Protein AF-A0A6G1BTQ4-F1 (afdb_monomer_lite)

Secondary structure (DSSP, 8-state):
--------------------------HHHHHHHHHHHHHTS-HHHHHHHTTS-HHHHHHHHHHHHHHHHHHHHHHHHHHHHHHH-TTS-HHHHHHHHHHT-

Foldseek 3Di:
DDDDDDPDPPPPDDPDPPPPCPVDCDPVNLVVVLVVLLVPADPVQSVVSVPDDSVSSVVRSVVVVVVVVVVVVVVVVVLVCVLVDPPQDPVNSVVVVVVVD

Structure (mmCIF, N/CA/C/O backbone):
data_AF-A0A6G1BTQ4-F1
#
_entry.id   AF-A0A6G1BTQ4-F1
#
loop_
_atom_site.group_PDB
_atom_site.id
_atom_site.type_symbol
_atom_site.label_atom_id
_atom_site.label_alt_id
_atom_site.label_comp_id
_atom_site.label_asym_id
_atom_site.label_entity_id
_atom_site.label_seq_id
_atom_site.pdbx_PDB_ins_code
_atom_site.Cartn_x
_atom_site.Cartn_y
_atom_site.Cartn_z
_atom_site.occupancy
_atom_site.B_iso_or_equiv
_atom_site.auth_seq_id
_atom_site.auth_comp_id
_atom_site.auth_asym_id
_atom_site.auth_atom_id
_atom_site.pdbx_PDB_model_num
ATOM 1 N N . MET A 1 1 ? -50.154 -46.335 57.434 1.00 40.88 1 MET A N 1
ATOM 2 C CA . MET A 1 1 ? -50.104 -47.506 56.527 1.00 40.88 1 MET A CA 1
ATOM 3 C C . MET A 1 1 ? -50.960 -47.118 55.325 1.00 40.88 1 MET A C 1
ATOM 5 O O . MET A 1 1 ? -52.118 -46.829 55.558 1.00 40.88 1 MET A O 1
ATOM 9 N N . SER A 1 2 ? -50.534 -46.899 54.083 1.00 40.88 2 SER A N 1
ATOM 10 C CA . SER A 1 2 ? -49.342 -47.221 53.283 1.00 40.88 2 SER A CA 1
ATOM 11 C C . SER A 1 2 ? -49.342 -46.207 52.111 1.00 40.88 2 SER A C 1
ATOM 13 O O . SER A 1 2 ? -50.405 -45.893 51.596 1.00 40.88 2 SER A O 1
ATOM 15 N N . SER A 1 3 ? -48.282 -45.444 51.837 1.00 43.38 3 SER A N 1
ATOM 16 C CA . SER A 1 3 ? -47.137 -45.738 50.954 1.00 43.38 3 SER A CA 1
ATOM 17 C C . SER A 1 3 ? -47.474 -46.100 49.495 1.00 43.38 3 SER A C 1
ATOM 19 O O . SER A 1 3 ? -48.117 -47.113 49.255 1.00 43.38 3 SER A O 1
ATOM 21 N N . SER A 1 4 ? -46.810 -45.380 48.565 1.00 44.41 4 SER A N 1
ATOM 22 C CA . SER A 1 4 ? -46.430 -45.771 47.182 1.00 44.41 4 SER A CA 1
ATOM 23 C C . SER A 1 4 ? -47.464 -45.582 46.050 1.00 44.41 4 SER A C 1
ATOM 25 O O . SER A 1 4 ? -48.624 -45.895 46.224 1.00 44.41 4 SER A O 1
ATOM 27 N N . ARG A 1 5 ? -47.140 -45.126 44.826 1.00 53.12 5 ARG A N 1
ATOM 28 C CA . ARG A 1 5 ? -45.861 -44.885 44.120 1.00 53.12 5 ARG A CA 1
ATOM 29 C C . ARG A 1 5 ? -46.029 -43.720 43.131 1.00 53.12 5 ARG A C 1
ATOM 31 O O . ARG A 1 5 ? -46.918 -43.724 42.288 1.00 53.12 5 ARG A O 1
ATOM 38 N N . ARG A 1 6 ? -45.115 -42.751 43.198 1.00 50.41 6 ARG A N 1
ATOM 39 C CA . ARG A 1 6 ? -44.985 -41.640 42.249 1.00 50.41 6 ARG A CA 1
ATOM 40 C C . ARG A 1 6 ? -44.080 -42.097 41.099 1.00 50.41 6 ARG A C 1
ATOM 42 O O . ARG A 1 6 ? -42.859 -42.104 41.244 1.00 50.41 6 ARG A O 1
ATOM 49 N N . SER A 1 7 ? -44.666 -42.504 39.976 1.00 44.28 7 SER A N 1
ATOM 50 C CA . SER A 1 7 ? -43.931 -42.875 38.760 1.00 44.28 7 SER A CA 1
ATOM 51 C C . SER A 1 7 ? -43.362 -41.627 38.083 1.00 44.28 7 SER A C 1
ATOM 53 O O . SER A 1 7 ? -43.985 -41.024 37.214 1.00 44.28 7 SER A O 1
ATOM 55 N N . ARG A 1 8 ? -42.167 -41.203 38.505 1.00 50.03 8 ARG A N 1
ATOM 56 C CA . ARG A 1 8 ? -41.368 -40.213 37.775 1.00 50.03 8 ARG A CA 1
ATOM 57 C C . ARG A 1 8 ? -40.676 -40.916 36.614 1.00 50.03 8 ARG A C 1
ATOM 59 O O . ARG A 1 8 ? -39.682 -41.613 36.809 1.00 50.03 8 ARG A O 1
ATOM 66 N N . SER A 1 9 ? -41.229 -40.726 35.420 1.00 48.41 9 SER A N 1
ATOM 67 C CA . SER A 1 9 ? -40.608 -41.110 34.156 1.00 48.41 9 SER A CA 1
ATOM 68 C C . SER A 1 9 ? -39.256 -40.407 34.026 1.00 48.41 9 SER A C 1
ATOM 70 O O . SER A 1 9 ? -39.178 -39.189 33.862 1.00 48.41 9 SER A O 1
ATOM 72 N N . ARG A 1 10 ? -38.177 -41.179 34.172 1.00 50.22 10 ARG A N 1
ATOM 73 C CA . ARG A 1 10 ? -36.808 -40.750 33.890 1.00 50.22 10 ARG A CA 1
ATOM 74 C C . ARG A 1 10 ? -36.628 -40.768 32.376 1.00 50.22 10 ARG A C 1
ATOM 76 O O . ARG A 1 10 ? -36.221 -41.778 31.815 1.00 50.22 10 ARG A O 1
ATOM 83 N N . ARG A 1 11 ? -36.917 -39.653 31.708 1.00 48.97 11 ARG A N 1
ATOM 84 C CA . ARG A 1 11 ? -36.338 -39.395 30.387 1.00 48.97 11 ARG A CA 1
ATOM 85 C C . ARG A 1 11 ? -34.952 -38.803 30.601 1.00 48.97 11 ARG A C 1
ATOM 87 O O . ARG A 1 11 ? -34.791 -37.594 30.711 1.00 48.97 11 ARG A O 1
ATOM 94 N N . ALA A 1 12 ? -33.968 -39.693 30.700 1.00 47.84 12 ALA A N 1
ATOM 95 C CA . ALA A 1 12 ? -32.582 -39.369 30.410 1.00 47.84 12 ALA A CA 1
ATOM 96 C C . ALA A 1 12 ? -32.505 -39.027 28.913 1.00 47.84 12 ALA A C 1
ATOM 98 O O . ALA A 1 12 ? -32.303 -39.893 28.068 1.00 47.84 12 ALA A O 1
ATOM 99 N N . GLY A 1 13 ? -32.799 -37.768 28.590 1.00 48.06 13 GLY A N 1
ATOM 100 C CA . GLY A 1 13 ? -32.476 -37.179 27.303 1.00 48.06 13 GLY A CA 1
ATOM 101 C C . GLY A 1 13 ? -30.994 -36.862 27.323 1.00 48.06 13 GLY A C 1
ATOM 102 O O . GLY A 1 13 ? -30.560 -35.993 28.072 1.00 48.06 13 GLY A O 1
ATOM 103 N N . SER A 1 14 ? -30.240 -37.635 26.552 1.00 54.12 14 SER A N 1
ATOM 104 C CA . SER A 1 14 ? -28.835 -37.438 26.234 1.00 54.12 14 SER A CA 1
ATOM 105 C C . SER A 1 14 ? -28.506 -35.957 26.052 1.00 54.12 14 SER A C 1
ATOM 107 O O . SER A 1 14 ? -28.923 -35.336 25.073 1.00 54.12 14 SER A O 1
ATOM 109 N N . SER A 1 15 ? -27.727 -35.407 26.979 1.00 49.00 15 SER A N 1
ATOM 110 C CA . SER A 1 15 ? -26.942 -34.201 26.758 1.00 49.00 15 SER A CA 1
ATOM 111 C C . SER A 1 15 ? -25.913 -34.525 25.678 1.00 49.00 15 SER A C 1
ATOM 113 O O . SER A 1 15 ? -24.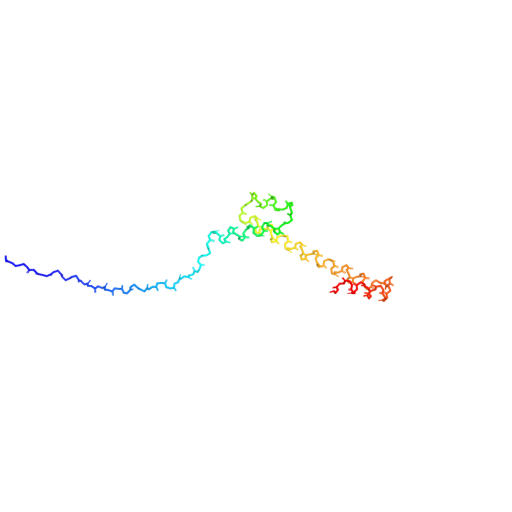796 -34.951 25.969 1.00 49.00 15 SER A O 1
ATOM 115 N N . LEU A 1 16 ? -26.337 -34.409 24.421 1.00 60.78 16 LEU A N 1
ATOM 116 C CA . LEU A 1 16 ? -25.438 -34.315 23.284 1.00 60.78 16 LEU A CA 1
ATOM 117 C C . LEU A 1 16 ? -24.502 -33.136 23.579 1.00 60.78 16 LEU A C 1
ATOM 119 O O . LEU A 1 16 ? -25.001 -32.030 23.808 1.00 60.78 16 LEU A O 1
ATOM 123 N N . PRO A 1 17 ? -23.173 -33.327 23.621 1.00 51.75 17 PRO A N 1
ATOM 124 C CA . PRO A 1 17 ? -22.279 -32.193 23.543 1.00 51.75 17 PRO A CA 1
ATOM 125 C C . PRO A 1 17 ? -22.549 -31.560 22.182 1.00 51.75 17 PRO A C 1
ATOM 127 O O . PRO A 1 17 ? -22.302 -32.168 21.140 1.00 51.75 17 PRO A O 1
ATOM 130 N N . SER A 1 18 ? -23.142 -30.370 22.191 1.00 49.53 18 SER A N 1
ATOM 131 C CA . SER A 1 18 ? -23.257 -29.532 21.008 1.00 49.53 18 SER A CA 1
ATOM 132 C C . SER A 1 18 ? -21.847 -29.119 20.607 1.00 49.53 18 SER A C 1
ATOM 134 O O . SER A 1 18 ? -21.385 -28.027 20.926 1.00 49.53 18 SER A O 1
ATOM 136 N N . SER A 1 19 ? -21.152 -30.015 19.909 1.00 57.50 19 SER A N 1
ATOM 137 C CA . SER A 1 19 ? -19.934 -29.765 19.146 1.00 57.50 19 SER A CA 1
ATOM 138 C C . SER A 1 19 ? -20.306 -28.915 17.937 1.00 57.50 19 SER A C 1
ATOM 140 O O . SER A 1 19 ? -20.263 -29.325 16.784 1.00 57.50 19 SER A O 1
ATOM 142 N N . SER A 1 20 ? -20.780 -27.716 18.220 1.00 55.97 20 SER A N 1
ATOM 143 C CA . SER A 1 20 ? -20.904 -26.631 17.271 1.00 55.97 20 SER A CA 1
ATOM 144 C C . SER A 1 20 ? -20.233 -25.438 17.916 1.00 55.97 20 SER A C 1
ATOM 146 O O . SER A 1 20 ? -20.819 -24.372 18.073 1.00 55.97 20 SER A O 1
ATOM 148 N N . SER A 1 21 ? -18.959 -25.636 18.260 1.00 55.31 21 SER A N 1
ATOM 149 C CA . SER A 1 21 ? -17.955 -24.583 18.313 1.00 55.31 21 SER A CA 1
ATOM 150 C C . SER A 1 21 ? -17.814 -24.008 16.903 1.00 55.31 21 SER A C 1
ATOM 152 O O . SER A 1 21 ? -16.799 -24.174 16.234 1.00 55.31 21 SER A O 1
ATOM 154 N N . ARG A 1 22 ? -18.873 -23.365 16.404 1.00 58.47 22 ARG A N 1
ATOM 155 C CA . ARG A 1 22 ? -18.745 -22.354 15.369 1.00 58.47 22 ARG A CA 1
ATOM 156 C C . ARG A 1 22 ? -17.914 -21.297 16.063 1.00 58.47 22 ARG A C 1
ATOM 158 O O . ARG A 1 22 ? -18.445 -20.628 16.940 1.00 58.47 22 ARG A O 1
ATOM 165 N N . SER A 1 23 ? -16.613 -21.298 15.787 1.00 62.22 23 SER A N 1
ATOM 166 C CA . SER A 1 23 ? -15.620 -20.392 16.351 1.00 62.22 23 SER A CA 1
ATOM 167 C C . SER A 1 23 ? -16.188 -18.982 16.300 1.00 62.22 23 SER A C 1
ATOM 169 O O . SER A 1 23 ? -16.169 -18.332 15.254 1.00 62.22 23 SER A O 1
ATOM 171 N N . SER A 1 24 ? -16.813 -18.558 17.394 1.00 70.50 24 SER A N 1
ATOM 172 C CA . SER A 1 24 ? -17.384 -17.233 17.490 1.00 70.50 24 SER A CA 1
ATOM 173 C C . SER A 1 24 ? -16.180 -16.320 17.482 1.00 70.50 24 SER A C 1
ATOM 175 O O . SER A 1 24 ? -15.352 -16.399 18.392 1.00 70.50 24 SER A O 1
ATOM 177 N N . ILE A 1 25 ? -16.039 -15.545 16.410 1.00 81.19 25 ILE A N 1
ATOM 178 C CA . ILE A 1 25 ? -15.024 -14.504 16.326 1.00 81.19 25 ILE A CA 1
ATOM 179 C C . ILE A 1 25 ? -15.145 -13.691 17.618 1.00 81.19 25 ILE A C 1
ATOM 181 O O . ILE A 1 25 ? -16.223 -13.174 17.918 1.00 81.19 25 ILE A O 1
ATOM 185 N N . SER A 1 26 ? -14.078 -13.672 18.418 1.00 86.19 26 SER A N 1
ATOM 186 C CA . SER A 1 26 ? -14.080 -12.934 19.678 1.00 86.19 26 SER A CA 1
ATOM 187 C C . SER A 1 26 ? -13.934 -11.443 19.403 1.00 86.19 26 SER A C 1
ATOM 189 O O . SER A 1 26 ? -13.330 -11.036 18.411 1.00 86.19 26 SER A O 1
ATOM 191 N N . GLU A 1 27 ? -14.470 -10.618 20.296 1.00 87.75 27 GLU A N 1
ATOM 192 C CA . GLU A 1 27 ? -14.354 -9.162 20.199 1.00 87.75 27 GLU A CA 1
ATOM 193 C C . GLU A 1 27 ? -12.881 -8.710 20.209 1.00 87.75 27 GLU A C 1
ATOM 195 O O . GLU A 1 27 ? -12.497 -7.821 19.450 1.00 87.75 27 GLU A O 1
ATOM 200 N N . ASP A 1 28 ? -12.020 -9.423 20.941 1.00 89.19 28 ASP A N 1
ATOM 201 C CA . ASP A 1 28 ? -10.567 -9.215 20.929 1.00 89.19 28 ASP A CA 1
ATOM 202 C C . ASP A 1 28 ? -9.947 -9.445 19.541 1.00 89.19 28 ASP A C 1
ATOM 204 O O . ASP A 1 28 ? -9.123 -8.656 19.087 1.00 89.19 28 ASP A O 1
ATOM 208 N N . GLN A 1 29 ? -10.382 -10.480 18.811 1.00 91.38 29 GLN A N 1
ATOM 209 C CA . GLN A 1 29 ? -9.899 -10.729 17.446 1.00 91.38 29 GLN A CA 1
ATOM 210 C C . GLN A 1 29 ? -10.353 -9.632 16.475 1.00 91.38 29 GLN A C 1
ATOM 212 O O . GLN A 1 29 ? -9.620 -9.274 15.553 1.00 91.38 29 GLN A O 1
ATOM 217 N N . ILE A 1 30 ? -11.553 -9.078 16.678 1.00 89.06 30 ILE A N 1
ATOM 218 C CA . ILE A 1 30 ? -12.068 -7.968 15.864 1.00 89.06 30 ILE A CA 1
ATOM 219 C C . ILE A 1 30 ? -11.262 -6.700 16.141 1.00 89.06 30 ILE A C 1
ATOM 221 O O . ILE A 1 30 ? -10.857 -6.018 15.201 1.00 89.06 30 ILE A O 1
ATOM 225 N N . THR A 1 31 ? -11.001 -6.383 17.410 1.00 89.38 31 THR A N 1
ATOM 226 C CA . THR A 1 31 ? -10.227 -5.190 17.781 1.00 89.38 31 THR A CA 1
ATOM 227 C C . THR A 1 31 ? -8.769 -5.288 17.330 1.00 89.38 31 THR A C 1
ATOM 229 O O . THR A 1 31 ? -8.239 -4.309 16.803 1.00 89.38 31 THR A O 1
ATOM 232 N N . GLU A 1 32 ? -8.142 -6.464 17.430 1.00 92.31 32 GLU A N 1
ATOM 233 C CA . GLU A 1 32 ? -6.798 -6.716 16.894 1.00 92.31 32 GLU A CA 1
ATOM 234 C C . GLU A 1 32 ? -6.753 -6.559 15.366 1.00 92.31 32 GLU A C 1
ATOM 236 O O . GLU A 1 32 ? -5.824 -5.967 14.816 1.00 92.31 32 GLU A O 1
ATOM 241 N N . LEU A 1 33 ? -7.764 -7.056 14.653 1.00 92.62 33 LEU A N 1
ATOM 242 C CA . LEU A 1 33 ? -7.832 -6.890 13.204 1.00 92.62 33 LEU A CA 1
ATOM 243 C C . LEU A 1 33 ? -7.990 -5.414 12.824 1.00 92.62 33 LEU A C 1
ATOM 245 O O . LEU A 1 33 ? -7.287 -4.931 11.940 1.00 92.62 33 LEU A O 1
ATOM 249 N N . LEU A 1 34 ? -8.867 -4.677 13.508 1.00 90.31 34 LEU A N 1
ATOM 250 C CA . LEU A 1 34 ? -9.060 -3.250 13.253 1.00 90.31 34 LEU A CA 1
ATOM 251 C C . LEU A 1 34 ? -7.797 -2.432 13.541 1.00 90.31 34 LEU A C 1
ATOM 253 O O . LEU A 1 34 ? -7.492 -1.525 12.769 1.00 90.31 34 LEU A O 1
ATOM 257 N N . SER A 1 35 ? -7.043 -2.756 14.595 1.00 89.38 3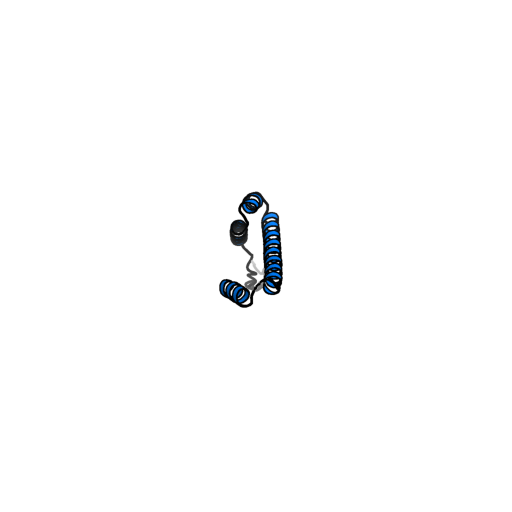5 SER A N 1
ATOM 258 C CA . SER A 1 35 ? -5.790 -2.057 14.903 1.00 89.38 35 SER A CA 1
ATOM 259 C C . SER A 1 35 ? -4.725 -2.302 13.830 1.00 89.38 35 SER A C 1
ATOM 261 O O . SER A 1 35 ? -4.080 -1.355 13.379 1.00 89.38 35 SER A O 1
ATOM 263 N N . LYS A 1 36 ? -4.606 -3.541 13.332 1.00 93.06 36 LYS A N 1
ATOM 264 C CA . LYS A 1 36 ? -3.735 -3.869 12.192 1.00 93.06 36 LYS A CA 1
ATOM 265 C C . LYS A 1 36 ? -4.148 -3.122 10.927 1.00 93.06 36 LYS A C 1
ATOM 267 O O . LYS A 1 36 ? -3.291 -2.578 10.240 1.00 93.06 36 LYS A O 1
ATOM 272 N N . LEU A 1 37 ? -5.447 -3.053 10.630 1.00 92.38 37 LEU A N 1
ATOM 273 C CA . LEU A 1 37 ? -5.941 -2.310 9.470 1.00 92.38 37 LEU A CA 1
ATOM 274 C C . LEU A 1 37 ? -5.675 -0.806 9.582 1.00 92.38 37 LEU A C 1
ATOM 276 O O . LEU A 1 37 ? -5.280 -0.193 8.595 1.00 92.38 37 LEU A O 1
ATOM 280 N N . GLN A 1 38 ? -5.837 -0.216 10.769 1.00 88.81 38 GLN A N 1
ATOM 281 C CA . GLN A 1 38 ? -5.505 1.192 11.004 1.00 88.81 38 GLN A CA 1
ATOM 282 C C . GLN A 1 38 ? -4.010 1.475 10.806 1.00 88.81 38 GLN A C 1
ATOM 284 O O . GLN A 1 38 ? -3.672 2.512 10.246 1.00 88.81 38 GLN A O 1
ATOM 289 N N . ALA A 1 39 ? -3.126 0.559 11.214 1.00 89.12 39 ALA A N 1
ATOM 290 C CA . ALA A 1 39 ? -1.678 0.711 11.050 1.00 89.12 39 ALA A CA 1
ATOM 291 C C . ALA A 1 39 ? -1.208 0.643 9.584 1.00 89.12 39 ALA A C 1
ATOM 293 O O . ALA A 1 39 ? -0.133 1.141 9.264 1.00 89.12 39 ALA A O 1
ATOM 294 N N . LEU A 1 40 ? -2.000 0.029 8.698 1.00 90.62 40 LEU A N 1
ATOM 295 C CA . LEU A 1 40 ? -1.717 -0.055 7.261 1.00 90.62 40 LEU A CA 1
ATOM 296 C C . LEU A 1 40 ? -2.254 1.144 6.468 1.00 90.62 40 LEU A C 1
ATOM 298 O O . LEU A 1 40 ? -1.930 1.288 5.291 1.00 90.62 40 LEU A O 1
ATOM 302 N N . LEU A 1 41 ? -3.095 1.984 7.079 1.00 90.62 41 LEU A N 1
ATOM 303 C CA . LEU A 1 41 ? -3.613 3.182 6.430 1.00 90.62 41 LEU A CA 1
ATOM 304 C C . LEU A 1 41 ? -2.557 4.295 6.413 1.00 90.62 41 LEU A C 1
ATOM 306 O O . LEU A 1 41 ? -1.804 4.447 7.376 1.00 90.62 41 LEU A O 1
ATOM 310 N N . PRO A 1 42 ? -2.535 5.138 5.367 1.00 86.88 42 PRO A N 1
ATOM 311 C CA . PRO A 1 42 ? -1.681 6.318 5.353 1.00 86.88 42 PRO A CA 1
ATOM 312 C C . PRO A 1 42 ? -2.020 7.239 6.535 1.00 86.88 42 PRO A C 1
ATOM 314 O O . PRO A 1 42 ? -3.189 7.397 6.881 1.00 86.88 42 PRO A O 1
ATOM 317 N N . GLU A 1 43 ? -1.008 7.875 7.134 1.00 77.12 43 GLU A N 1
ATOM 318 C CA . GLU A 1 43 ? -1.090 8.697 8.364 1.00 77.12 43 GLU A CA 1
ATOM 319 C C . GLU A 1 43 ? -2.299 9.656 8.416 1.0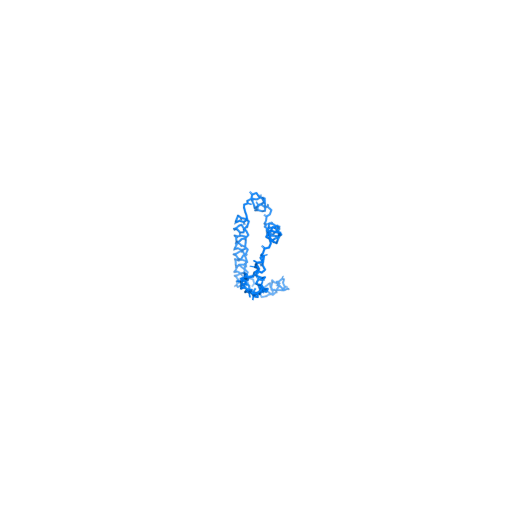0 77.12 43 GLU A C 1
ATOM 321 O O . GLU A 1 43 ? -2.935 9.837 9.459 1.00 77.12 43 GLU A O 1
ATOM 326 N N . SER A 1 44 ? -2.660 10.261 7.281 1.00 71.44 44 SER A N 1
ATOM 327 C CA . SER A 1 44 ? -3.809 11.165 7.163 1.00 71.44 44 SER A CA 1
ATOM 328 C C . SER A 1 44 ? -5.160 10.453 7.310 1.00 71.44 44 SER A C 1
ATOM 330 O O . SER A 1 44 ? -6.081 11.010 7.906 1.00 71.44 44 SER A O 1
ATOM 332 N N . GLN A 1 45 ? -5.290 9.224 6.809 1.00 73.94 45 GLN A N 1
ATOM 333 C CA . GLN A 1 45 ? -6.487 8.390 6.939 1.00 73.94 45 GLN A CA 1
ATOM 334 C C . GLN A 1 45 ? -6.490 7.640 8.270 1.00 73.94 45 GLN A C 1
ATOM 336 O O . GLN A 1 45 ? -7.519 7.598 8.930 1.00 73.94 45 GLN A O 1
ATOM 341 N N . ALA A 1 46 ? -5.334 7.175 8.752 1.00 73.00 46 ALA A N 1
ATOM 342 C CA . ALA A 1 46 ? -5.207 6.516 10.051 1.00 73.00 46 ALA A CA 1
ATOM 343 C C . ALA A 1 46 ? -5.766 7.377 11.202 1.00 73.00 46 ALA A C 1
ATOM 345 O O . ALA A 1 46 ? -6.487 6.873 12.063 1.00 73.00 46 ALA A O 1
ATOM 346 N N . ARG A 1 47 ? -5.534 8.700 11.184 1.00 73.62 47 ARG A N 1
ATOM 347 C CA . ARG A 1 47 ? -6.112 9.635 12.172 1.00 73.62 47 ARG A CA 1
ATOM 348 C C . ARG A 1 47 ? 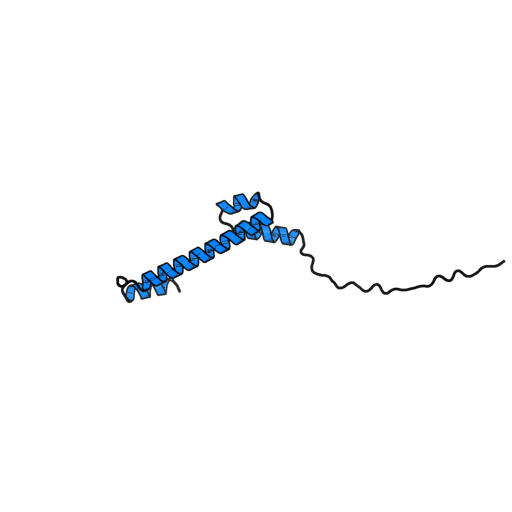-7.637 9.749 12.101 1.00 73.62 47 ARG A C 1
ATOM 350 O O . ARG A 1 47 ? -8.278 9.951 13.132 1.00 73.62 47 ARG A O 1
ATOM 357 N N . ASN A 1 48 ? -8.215 9.635 10.908 1.00 70.12 48 ASN A N 1
ATOM 358 C CA . ASN A 1 48 ? -9.664 9.680 10.703 1.00 70.12 48 ASN A CA 1
ATOM 359 C C . ASN A 1 48 ? -10.317 8.337 11.069 1.00 7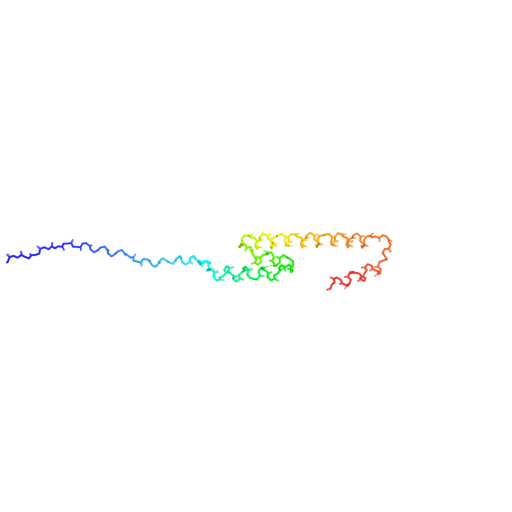0.12 48 ASN A C 1
ATOM 361 O O . ASN A 1 48 ? -11.332 8.320 11.770 1.00 70.12 48 ASN A O 1
ATOM 365 N N . ALA A 1 49 ? -9.677 7.226 10.701 1.00 72.50 49 ALA A N 1
ATOM 366 C CA . ALA A 1 49 ? -10.055 5.867 11.066 1.00 72.50 49 ALA A CA 1
ATOM 367 C C . ALA A 1 49 ? -10.007 5.629 12.584 1.00 72.50 49 ALA A C 1
ATOM 369 O O . ALA A 1 49 ? -10.906 4.988 13.125 1.00 72.50 49 ALA A O 1
ATOM 370 N N . HIS A 1 50 ? -9.010 6.183 13.285 1.00 68.56 50 HIS A N 1
ATOM 371 C CA . HIS A 1 50 ? -8.854 6.052 14.741 1.00 68.56 50 HIS A CA 1
ATOM 372 C C . HIS A 1 50 ? -10.026 6.653 15.532 1.00 68.56 50 HIS A C 1
ATOM 374 O O . HIS A 1 50 ? -10.332 6.213 16.638 1.00 68.56 50 HIS A O 1
ATOM 380 N N . ARG A 1 51 ? -10.713 7.647 14.958 1.00 68.19 51 ARG A N 1
ATOM 381 C CA . ARG A 1 51 ? -11.890 8.294 15.558 1.00 68.19 51 ARG A CA 1
ATOM 382 C C . ARG A 1 51 ? -13.221 7.729 15.043 1.00 68.19 51 ARG A C 1
ATOM 384 O O . ARG A 1 51 ? -14.276 8.210 15.452 1.00 68.19 51 ARG A O 1
ATOM 391 N N . GLY A 1 52 ? -13.175 6.765 14.122 1.00 70.94 52 GLY A N 1
ATOM 392 C CA . GLY A 1 52 ? -14.328 6.210 13.416 1.00 70.94 52 GLY A CA 1
ATOM 393 C C . GLY A 1 52 ? -14.786 4.848 13.944 1.00 70.94 52 GLY A C 1
ATOM 394 O O . GLY A 1 52 ? -14.088 4.170 14.690 1.00 70.94 52 GLY A O 1
ATOM 395 N N . SER A 1 53 ? -15.984 4.424 13.533 1.00 86.62 53 SER A N 1
ATOM 396 C CA . SER A 1 53 ? -16.499 3.077 13.813 1.00 86.62 53 SER A CA 1
ATOM 397 C C . SER A 1 53 ? -15.728 1.996 13.041 1.00 86.62 53 SER A C 1
ATOM 399 O O . SER A 1 53 ? -15.071 2.287 12.042 1.00 86.62 53 SER A O 1
ATOM 401 N N . ALA A 1 54 ? -15.872 0.723 13.428 1.00 86.56 54 ALA A N 1
ATOM 402 C CA . ALA A 1 54 ? -15.295 -0.412 12.691 1.00 86.56 54 ALA A CA 1
ATOM 403 C C . ALA A 1 54 ? -15.634 -0.384 11.186 1.00 86.56 54 ALA A C 1
ATOM 405 O O . ALA A 1 54 ? -14.778 -0.639 10.342 1.00 86.56 54 ALA A O 1
ATOM 406 N N . ALA A 1 55 ? -16.866 0.005 10.841 1.00 88.81 55 ALA A N 1
ATOM 407 C CA . ALA A 1 55 ? -17.297 0.167 9.454 1.00 88.81 55 ALA A CA 1
ATOM 408 C C . ALA A 1 55 ? -16.510 1.263 8.712 1.00 88.81 55 ALA A C 1
ATOM 410 O O . ALA A 1 55 ? -16.186 1.094 7.540 1.00 88.81 55 ALA A O 1
ATOM 411 N N . ARG A 1 56 ? -16.167 2.363 9.397 1.00 88.25 56 ARG A N 1
ATOM 412 C CA . ARG A 1 56 ? -15.349 3.453 8.847 1.00 88.25 56 ARG A CA 1
ATOM 413 C C . ARG A 1 56 ? -13.931 2.977 8.545 1.00 88.25 56 ARG A C 1
ATOM 415 O O . ARG A 1 56 ? -13.453 3.210 7.442 1.00 88.25 56 ARG A O 1
ATOM 422 N N . VAL A 1 57 ? -13.300 2.282 9.495 1.00 90.19 57 VAL A N 1
ATOM 423 C CA . VAL A 1 57 ? -11.953 1.712 9.322 1.00 90.19 57 VAL A CA 1
ATOM 424 C C . VAL A 1 57 ? -11.929 0.802 8.097 1.00 90.19 57 VAL A C 1
ATOM 426 O O . VAL A 1 57 ? -11.122 1.009 7.200 1.00 90.19 57 VAL A O 1
ATOM 429 N N . LEU A 1 58 ? -12.875 -0.138 8.006 1.00 91.94 58 LEU A N 1
ATOM 430 C CA . LEU A 1 58 ? -12.985 -1.046 6.863 1.00 91.94 58 LEU A CA 1
ATOM 431 C C . LEU A 1 58 ? -13.207 -0.295 5.544 1.00 91.94 58 LEU A C 1
ATOM 433 O O . LEU A 1 58 ? -12.583 -0.621 4.538 1.00 91.94 58 LEU A O 1
ATOM 437 N N . GLN A 1 59 ? -14.068 0.726 5.535 1.00 92.06 59 GLN A N 1
ATOM 438 C CA . GLN A 1 59 ? -14.325 1.532 4.344 1.00 92.06 59 GLN A CA 1
ATOM 439 C C . GLN A 1 59 ? -13.072 2.284 3.876 1.00 92.06 59 GLN A C 1
ATOM 441 O O . GLN A 1 59 ? -12.800 2.315 2.671 1.00 92.06 59 GLN A O 1
ATOM 446 N N . GLU A 1 60 ? -12.327 2.890 4.799 1.00 91.38 60 GLU A N 1
ATOM 447 C CA . GLU A 1 60 ? -11.086 3.606 4.497 1.00 91.38 60 GLU A CA 1
ATOM 448 C C . GLU A 1 60 ? -10.020 2.626 3.998 1.00 91.38 60 GLU A C 1
ATOM 450 O O . GLU A 1 60 ? -9.456 2.850 2.930 1.00 91.38 60 GLU A O 1
ATOM 455 N N . THR A 1 61 ? -9.858 1.466 4.644 1.00 93.25 61 THR A N 1
ATOM 456 C CA . THR A 1 61 ? -8.962 0.396 4.173 1.00 93.25 61 THR A CA 1
ATOM 457 C C . THR A 1 61 ? -9.325 -0.074 2.767 1.00 93.25 61 THR A C 1
ATOM 459 O O . THR A 1 61 ? -8.462 -0.125 1.895 1.00 93.25 61 THR A O 1
ATOM 462 N N . CYS A 1 62 ? -10.596 -0.381 2.494 1.00 94.38 62 CYS A N 1
ATOM 463 C CA . CYS A 1 62 ? -11.013 -0.806 1.158 1.00 94.38 62 CYS A CA 1
ATOM 464 C C . CYS A 1 62 ? -10.813 0.295 0.109 1.00 94.38 62 CYS A C 1
ATOM 466 O O . CYS A 1 62 ? -10.537 -0.007 -1.050 1.00 94.38 62 CYS A O 1
ATOM 468 N N . SER A 1 63 ? -10.971 1.563 0.491 1.00 94.12 63 SER A N 1
ATOM 469 C CA . SER A 1 63 ? -10.709 2.696 -0.403 1.00 94.12 63 SER A CA 1
ATOM 470 C C . SER A 1 63 ? -9.226 2.830 -0.710 1.00 94.12 63 SER A C 1
ATOM 472 O O . SER A 1 63 ? -8.878 3.024 -1.870 1.00 94.12 63 SER A O 1
ATOM 474 N N . TYR A 1 64 ? -8.370 2.641 0.292 1.00 94.75 64 TYR A N 1
ATOM 475 C CA . TYR A 1 64 ? -6.925 2.672 0.118 1.00 94.75 64 TYR A CA 1
ATOM 476 C C . TYR A 1 64 ? -6.410 1.510 -0.742 1.00 94.75 64 TYR A C 1
ATOM 478 O O . TYR A 1 64 ? -5.611 1.717 -1.646 1.00 94.75 64 TYR A O 1
ATOM 486 N N . ILE A 1 65 ? -6.933 0.294 -0.557 1.00 95.75 65 ILE A N 1
ATOM 487 C CA . ILE A 1 65 ? -6.598 -0.842 -1.434 1.00 95.75 65 ILE A CA 1
ATOM 488 C C . ILE A 1 65 ? -6.964 -0.531 -2.892 1.00 95.75 65 ILE A C 1
ATOM 490 O O . ILE A 1 65 ? -6.186 -0.811 -3.800 1.00 95.75 65 ILE A O 1
ATOM 494 N N . ARG A 1 66 ? -8.135 0.079 -3.131 1.00 96.69 66 ARG A N 1
ATOM 495 C CA . ARG A 1 66 ? -8.540 0.482 -4.486 1.00 96.69 66 ARG A CA 1
ATOM 496 C C . ARG A 1 66 ? -7.615 1.542 -5.078 1.00 96.69 66 ARG A C 1
ATOM 498 O O . ARG A 1 66 ? -7.285 1.426 -6.253 1.00 96.69 66 ARG A O 1
ATOM 505 N N . SER A 1 67 ? -7.203 2.543 -4.296 1.00 95.56 67 SER A N 1
ATOM 506 C CA . SER A 1 67 ? -6.274 3.563 -4.792 1.00 95.56 67 SER A CA 1
ATOM 507 C C . SER A 1 67 ? -4.907 2.962 -5.103 1.00 95.56 67 SER A C 1
ATOM 509 O O . SER A 1 67 ? -4.367 3.247 -6.160 1.00 95.56 67 SER A O 1
ATOM 511 N N . LEU A 1 68 ? -4.397 2.059 -4.259 1.00 96.38 68 LEU A N 1
ATOM 512 C CA . LEU A 1 68 ? -3.138 1.354 -4.514 1.00 96.38 68 LEU A CA 1
ATOM 513 C C . LEU A 1 68 ? -3.182 0.516 -5.794 1.00 96.38 68 LEU A C 1
ATOM 515 O O . LEU A 1 68 ? -2.237 0.558 -6.575 1.00 96.38 68 LEU A O 1
ATOM 519 N N . HIS A 1 69 ? -4.266 -0.229 -6.031 1.00 96.38 69 HIS A N 1
ATOM 520 C CA . HIS A 1 69 ? -4.425 -0.959 -7.292 1.00 96.38 69 HIS A CA 1
ATOM 521 C C . HIS A 1 69 ? -4.450 -0.008 -8.490 1.00 96.38 69 HIS A C 1
ATOM 523 O O . HIS A 1 69 ? -3.745 -0.245 -9.460 1.00 96.38 69 HIS A O 1
ATOM 529 N N . GLN A 1 70 ? -5.180 1.105 -8.394 1.00 96.56 70 GLN A N 1
ATOM 530 C CA . GLN A 1 70 ? -5.219 2.096 -9.466 1.00 96.56 70 GLN A CA 1
ATOM 531 C C . GLN A 1 70 ? -3.850 2.749 -9.715 1.00 96.56 70 GLN A C 1
ATOM 533 O O . GLN A 1 70 ? -3.466 2.957 -10.861 1.00 96.56 70 GLN A O 1
ATOM 538 N N . GLU A 1 71 ? -3.105 3.080 -8.662 1.00 96.06 71 GLU A N 1
ATOM 539 C CA . GLU A 1 71 ? -1.745 3.615 -8.772 1.00 96.06 71 GLU A CA 1
ATOM 540 C C . GLU A 1 71 ? -0.810 2.602 -9.436 1.00 96.06 71 GLU A C 1
ATOM 542 O O . GLU A 1 71 ? -0.063 2.966 -10.341 1.00 96.06 71 GLU A O 1
ATOM 547 N N . MET A 1 72 ? -0.893 1.330 -9.044 1.00 95.81 72 MET A N 1
ATOM 548 C CA . MET A 1 72 ? -0.133 0.244 -9.659 1.00 95.81 72 MET A CA 1
ATOM 549 C C . MET A 1 72 ? -0.474 0.068 -11.144 1.00 95.81 72 MET A C 1
ATOM 551 O O . MET A 1 72 ? 0.445 -0.030 -11.957 1.00 95.81 72 MET A O 1
ATOM 555 N N . ASP A 1 73 ? -1.757 0.085 -11.510 1.00 95.00 73 ASP A N 1
ATOM 556 C CA . ASP A 1 73 ? -2.204 -0.027 -12.902 1.00 95.00 73 ASP A CA 1
ATOM 557 C C . ASP A 1 73 ? -1.712 1.163 -13.741 1.00 95.00 73 ASP A C 1
ATOM 559 O O . ASP A 1 73 ? -1.113 0.978 -14.801 1.00 95.00 73 ASP A O 1
ATOM 563 N N . ASN A 1 74 ? -1.870 2.389 -13.233 1.00 93.94 74 ASN A N 1
ATOM 564 C CA . ASN A 1 74 ? -1.415 3.605 -13.912 1.00 93.94 74 ASN A CA 1
ATOM 565 C C . ASN A 1 74 ? 0.109 3.623 -14.101 1.00 93.94 74 ASN A C 1
ATOM 567 O O . ASN A 1 74 ? 0.607 4.017 -15.158 1.00 93.94 74 ASN A O 1
ATOM 571 N N . LEU A 1 75 ? 0.867 3.217 -13.076 1.00 93.94 75 LEU A N 1
ATOM 572 C CA . LEU A 1 75 ? 2.324 3.114 -13.155 1.00 93.94 75 LEU A CA 1
ATOM 573 C C . LEU A 1 75 ? 2.743 2.039 -14.158 1.00 93.94 75 LEU A C 1
ATOM 575 O O . LEU A 1 75 ? 3.667 2.270 -14.936 1.00 93.94 75 LEU A O 1
ATOM 579 N N . SER A 1 76 ? 2.051 0.896 -14.170 1.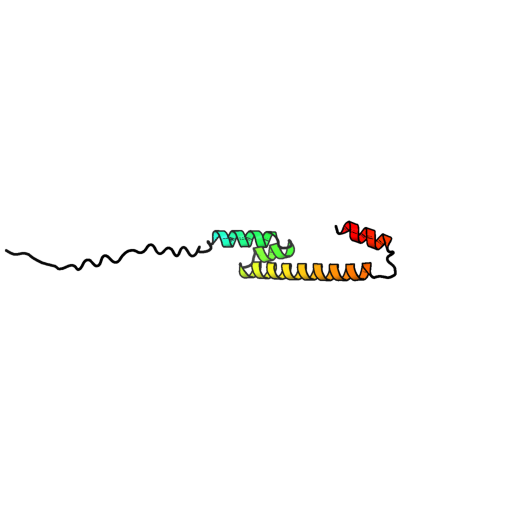00 91.62 76 SER A N 1
ATOM 580 C CA . SER A 1 76 ? 2.285 -0.182 -15.131 1.00 91.62 76 SER A CA 1
ATOM 581 C C . SER A 1 76 ? 2.062 0.291 -16.569 1.00 91.62 76 SER A C 1
ATOM 583 O O . SER A 1 76 ? 2.928 0.087 -17.420 1.00 91.62 76 SER A O 1
ATOM 585 N N . GLU A 1 77 ? 0.959 0.995 -16.830 1.00 91.88 77 GLU A N 1
ATOM 586 C CA . GLU A 1 77 ? 0.660 1.552 -18.149 1.00 91.88 77 GLU A CA 1
ATOM 587 C C . GLU A 1 77 ? 1.685 2.616 -18.562 1.00 91.88 77 GLU A C 1
ATOM 589 O O . GLU A 1 77 ? 2.225 2.563 -19.668 1.00 91.88 77 GLU A O 1
ATOM 594 N N . THR A 1 78 ? 2.015 3.543 -17.659 1.00 88.88 78 THR A N 1
ATOM 595 C CA . THR A 1 78 ? 3.016 4.590 -17.915 1.00 88.88 78 THR A CA 1
ATOM 596 C C . THR A 1 78 ? 4.379 3.978 -18.242 1.00 88.88 78 THR A C 1
ATOM 598 O O . THR A 1 78 ? 5.066 4.435 -19.156 1.00 88.88 78 THR A O 1
ATOM 601 N N . LEU A 1 79 ? 4.772 2.914 -17.535 1.00 87.44 79 LEU A N 1
ATOM 602 C CA . LEU A 1 79 ? 6.002 2.175 -17.815 1.00 87.44 79 LEU A CA 1
ATOM 603 C C . LEU A 1 79 ? 5.958 1.462 -19.167 1.00 87.44 79 LEU A C 1
ATOM 605 O O . LEU A 1 79 ? 6.943 1.514 -19.902 1.00 87.44 79 LEU A O 1
ATOM 609 N N . ALA A 1 80 ? 4.841 0.820 -19.512 1.00 86.94 80 ALA A N 1
ATOM 610 C CA . ALA A 1 80 ? 4.677 0.169 -20.808 1.00 86.94 80 ALA A CA 1
ATOM 611 C C . ALA A 1 80 ? 4.817 1.180 -21.958 1.00 86.94 80 ALA A C 1
ATOM 613 O O . ALA A 1 80 ? 5.580 0.942 -22.892 1.00 86.94 80 ALA A O 1
ATOM 614 N N . GLN A 1 81 ? 4.166 2.341 -21.843 1.00 86.69 81 GLN A N 1
ATOM 615 C CA . GLN A 1 81 ? 4.283 3.434 -22.812 1.00 86.69 81 GLN A CA 1
ATOM 616 C C . GLN A 1 81 ? 5.710 3.988 -22.895 1.00 86.69 81 GLN A C 1
ATOM 618 O O . GLN A 1 81 ? 6.203 4.273 -23.984 1.00 86.69 81 GLN A O 1
ATOM 623 N N . LEU A 1 82 ? 6.397 4.131 -21.758 1.00 86.38 82 LEU A N 1
ATOM 624 C CA . LEU A 1 82 ? 7.775 4.617 -21.730 1.00 86.38 82 LEU A CA 1
ATOM 625 C C . LEU A 1 82 ? 8.726 3.633 -22.421 1.00 86.38 82 LEU A C 1
ATOM 627 O O . LEU A 1 82 ? 9.606 4.063 -23.159 1.00 86.38 82 LEU A O 1
ATOM 631 N N . LEU A 1 83 ? 8.529 2.328 -22.232 1.00 85.31 83 LEU A N 1
ATOM 632 C CA . LEU A 1 83 ? 9.320 1.289 -22.895 1.00 85.31 83 LEU A CA 1
ATOM 633 C C . LEU A 1 83 ? 9.032 1.163 -24.400 1.00 85.31 83 LEU A C 1
ATOM 635 O O . LEU A 1 83 ? 9.920 0.729 -25.129 1.00 85.31 83 LEU A O 1
ATOM 639 N N . ASP A 1 84 ? 7.827 1.517 -24.849 1.00 82.81 84 ASP A N 1
ATOM 640 C CA . ASP A 1 84 ? 7.431 1.522 -26.269 1.00 82.81 84 ASP A CA 1
ATOM 641 C C . ASP A 1 84 ? 7.758 2.856 -26.973 1.00 82.81 84 ASP A C 1
ATOM 643 O O . ASP A 1 84 ? 7.690 2.978 -28.196 1.00 82.81 84 ASP A O 1
ATOM 647 N N . SER A 1 85 ? 8.141 3.880 -26.202 1.00 83.12 85 SER A N 1
ATOM 648 C CA . SER A 1 85 ? 8.479 5.201 -26.725 1.00 83.12 85 SER A CA 1
ATOM 649 C C . SER A 1 85 ? 9.684 5.123 -27.671 1.00 83.12 85 SER A C 1
ATOM 651 O O . SER A 1 85 ? 10.755 4.665 -27.267 1.00 83.12 85 SER A O 1
ATOM 653 N N . PRO A 1 86 ? 9.584 5.664 -28.901 1.00 75.12 86 PRO A N 1
ATOM 654 C CA . PRO A 1 86 ? 10.651 5.588 -29.905 1.00 75.12 86 PRO A CA 1
ATOM 655 C C . PRO A 1 86 ? 11.919 6.361 -29.509 1.00 75.12 86 PRO A C 1
ATOM 657 O O . PRO A 1 86 ? 12.957 6.227 -30.154 1.00 75.12 86 PRO A O 1
ATOM 660 N N . ASN A 1 87 ? 11.835 7.187 -28.462 1.00 77.50 87 ASN A N 1
ATOM 661 C CA . ASN A 1 87 ? 12.952 7.954 -27.918 1.00 77.50 87 ASN A CA 1
ATOM 662 C C . ASN A 1 87 ? 13.788 7.158 -26.906 1.00 77.50 87 ASN A C 1
ATOM 664 O O . ASN A 1 87 ? 14.887 7.590 -26.560 1.00 77.50 87 ASN A O 1
ATOM 668 N N . VAL A 1 88 ? 13.274 6.029 -26.409 1.00 81.38 88 VAL A N 1
ATOM 669 C CA . VAL A 1 88 ? 13.991 5.157 -25.479 1.00 81.38 88 VAL A CA 1
ATOM 670 C C . VAL A 1 88 ? 14.772 4.138 -26.294 1.00 81.38 88 VAL A C 1
ATOM 672 O O . VAL A 1 88 ? 14.209 3.333 -27.034 1.00 81.38 88 VAL A O 1
ATOM 675 N N . THR A 1 89 ? 16.098 4.172 -26.178 1.00 81.94 89 THR A N 1
ATOM 676 C CA . THR A 1 89 ? 16.938 3.198 -26.880 1.00 81.94 89 THR A CA 1
ATOM 677 C C . THR A 1 89 ? 16.772 1.808 -26.266 1.00 81.94 89 THR A C 1
ATOM 679 O O . THR A 1 89 ? 16.452 1.666 -25.084 1.00 81.94 89 THR A O 1
ATOM 682 N N . SER A 1 90 ? 17.037 0.757 -27.048 1.00 77.88 90 SER A N 1
ATOM 683 C CA . SER A 1 90 ? 16.961 -0.632 -26.565 1.00 77.88 90 SER A CA 1
ATOM 684 C C . SER A 1 90 ? 17.793 -0.861 -25.292 1.00 77.88 90 SER A C 1
ATOM 686 O O . SER A 1 90 ? 17.367 -1.604 -24.408 1.00 77.88 90 SER A O 1
ATOM 688 N N . ASP A 1 91 ? 18.938 -0.185 -25.166 1.00 82.50 91 ASP A N 1
ATOM 689 C CA . ASP A 1 91 ? 19.819 -0.275 -23.997 1.00 82.50 91 ASP A CA 1
ATOM 690 C C . ASP A 1 91 ? 19.212 0.410 -22.767 1.00 82.50 91 ASP A C 1
ATOM 692 O O . ASP A 1 91 ? 19.245 -0.136 -21.666 1.00 82.50 91 ASP A O 1
ATOM 696 N N . GLN A 1 92 ? 18.585 1.578 -22.946 1.00 80.50 92 GLN A N 1
ATOM 697 C CA . GLN A 1 92 ? 17.863 2.266 -21.872 1.00 80.50 92 GLN A CA 1
ATOM 698 C C . GLN A 1 92 ? 16.653 1.450 -21.407 1.00 80.50 92 GLN A C 1
ATOM 700 O O . GLN A 1 92 ? 16.443 1.290 -20.205 1.00 80.50 92 GLN A O 1
ATOM 705 N N . ALA A 1 93 ? 15.902 0.862 -22.342 1.00 81.44 93 ALA A N 1
ATOM 706 C CA . ALA A 1 93 ? 14.806 -0.048 -22.024 1.00 81.44 93 ALA A CA 1
ATOM 707 C C . ALA A 1 93 ? 15.298 -1.293 -21.264 1.00 81.44 93 ALA A C 1
ATOM 709 O O . ALA A 1 93 ? 14.631 -1.753 -20.338 1.00 81.44 93 ALA A O 1
ATOM 710 N N . ALA A 1 94 ? 16.471 -1.835 -21.610 1.00 78.75 94 ALA A N 1
ATOM 711 C CA . ALA A 1 94 ? 17.080 -2.954 -20.891 1.00 78.75 94 ALA A CA 1
ATOM 712 C C . ALA A 1 94 ? 17.483 -2.578 -19.453 1.00 78.75 94 ALA A C 1
ATOM 714 O O . ALA A 1 94 ? 17.211 -3.348 -18.532 1.00 78.75 94 ALA A O 1
ATOM 715 N N . VAL A 1 95 ? 18.046 -1.383 -19.237 1.00 82.50 95 VAL A N 1
ATOM 716 C CA . VAL A 1 95 ? 18.367 -0.873 -17.891 1.00 82.50 95 VAL A CA 1
ATOM 717 C C . VAL A 1 95 ? 17.100 -0.700 -17.054 1.00 82.50 95 VAL A C 1
ATOM 719 O O . VAL A 1 95 ? 17.049 -1.180 -15.924 1.00 82.50 95 VAL A O 1
ATOM 722 N N . ILE A 1 96 ? 16.049 -0.092 -17.610 1.00 79.88 96 ILE A N 1
ATOM 723 C CA . ILE A 1 96 ? 14.766 0.079 -16.911 1.00 79.88 96 ILE A CA 1
ATOM 724 C C . ILE A 1 96 ? 14.174 -1.281 -16.520 1.00 79.88 96 ILE A C 1
ATOM 726 O O . ILE A 1 96 ? 13.760 -1.457 -15.378 1.00 79.88 96 ILE A O 1
ATOM 730 N N . ARG A 1 97 ? 14.202 -2.275 -17.421 1.00 78.50 97 ARG A N 1
ATOM 731 C CA . ARG A 1 97 ? 13.771 -3.651 -17.108 1.00 78.50 97 ARG A CA 1
ATOM 732 C C . ARG A 1 97 ? 14.618 -4.296 -16.008 1.00 78.50 97 ARG A C 1
ATOM 734 O O . ARG A 1 97 ? 14.070 -5.031 -15.197 1.00 78.50 97 ARG A O 1
ATOM 741 N N . SER A 1 98 ? 15.923 -4.020 -15.960 1.00 78.50 98 SER A N 1
ATOM 742 C CA . SER A 1 98 ? 16.818 -4.574 -14.933 1.00 78.50 98 SER A CA 1
ATOM 743 C C . SER A 1 98 ? 16.616 -3.974 -13.539 1.00 78.50 98 SER A C 1
ATOM 745 O O . SER A 1 98 ? 16.891 -4.648 -12.558 1.00 78.50 98 SER A O 1
ATOM 747 N N . LEU A 1 99 ? 16.116 -2.736 -13.445 1.00 77.38 99 LEU A N 1
ATOM 748 C CA . LEU A 1 99 ? 15.793 -2.076 -12.172 1.00 77.38 99 LEU A CA 1
ATOM 749 C C . LEU A 1 99 ? 14.444 -2.524 -11.583 1.00 77.38 99 LEU A C 1
ATOM 751 O O . LEU A 1 99 ? 14.146 -2.206 -10.435 1.00 77.38 99 LEU A O 1
ATOM 755 N N . LEU A 1 100 ? 13.621 -3.215 -12.377 1.00 69.19 100 LEU A N 1
ATOM 756 C CA . LEU A 1 100 ? 12.301 -3.729 -11.994 1.00 69.19 100 LEU A CA 1
ATOM 757 C C . LEU A 1 100 ? 12.324 -5.221 -11.599 1.00 69.19 100 LEU A C 1
ATOM 759 O O . LEU A 1 100 ? 11.271 -5.770 -11.274 1.00 69.19 100 LEU A O 1
ATOM 763 N N . MET A 1 101 ? 13.496 -5.865 -11.655 1.00 51.28 101 MET A N 1
ATOM 764 C CA . MET A 1 101 ? 13.772 -7.233 -11.184 1.00 51.28 101 MET A CA 1
ATOM 765 C C . MET A 1 101 ? 14.453 -7.190 -9.818 1.00 51.28 101 MET A C 1
ATOM 767 O O . MET A 1 101 ? 14.151 -8.083 -8.997 1.00 51.28 101 MET A O 1
#

InterPro domains:
  IPR011598 Myc-type, basic helix-loop-helix (bHLH) domain [PS50888] (14-68)
  IPR036638 Helix-loop-helix DNA-binding domain superfamily [G3DSA:4.10.280.10] (27-98)
  IPR036638 Helix-loop-helix DNA-binding domain superfamily [SSF47459] (28-85)
  IPR044293 Transcription factor PRE [PF23174] (26-100)
  IPR044293 Transcription factor PRE [PTHR46446] (3-101)

pLDDT: mean 77.38, std 16.73, range [40.88, 96.69]

Organism: NCBI:txid110450

Radius of gyration: 31.57 Å; chains: 1; bounding box: 70×59×86 Å

Sequence (101 aa):
MSSSRRSRSRRAGSSLPSSSSRSSISEDQITELLSKLQALLPESQARNAHRGSAARVLQETCSYIRSLHQEMDNLSETLAQLLDSPNVTSDQAAVIRSLLM